Protein AF-A0A1I2II38-F1 (afdb_monomer_lite)

Foldseek 3Di:
DDDDDLVNLLPDDLVVLLVVLVVLVVVLVVLVVVLVVLVVVLVVLCVVPVDDPVSVVVNVVSVVVSVVSVVVNVVSNVSSVVSNVVSVVSVVVNVVSVVVVVVVVVVVVVVD

Sequence (112 aa):
MSELTLPLLLSFDAGPWHEAADRWQRLVQSVDDATDQLISGVRDLAFAWPDGAGSAATFQESTAALGEVDNTYGPARRIQQAMDQHAYAMSALRQQAESIVEAARQAGRRTT

Organism: NCBI:txid35752

Secondary structure (DSSP, 8-state):
-----HHHHHT---HHHHHHHHHHHHHHHHHHHHHHHHHHHHHHHHHHS-SSHHHHHHHHHHHHHHHHHHHHHHHHHHHHHHHHHHHHHHHHHHHHHHHHHHHHHHHHHH--

Radius of gyration: 25.31 Å; chains: 1; bounding box: 56×23×74 Å

pLDDT: mean 91.74, std 8.93, range [38.12, 97.94]

Structure (mmCIF, N/CA/C/O backbone):
data_AF-A0A1I2II38-F1
#
_entry.id   AF-A0A1I2II38-F1
#
loop_
_atom_site.group_PDB
_atom_site.id
_atom_site.type_symbol
_atom_site.label_atom_id
_atom_site.label_alt_id
_atom_site.label_comp_id
_atom_site.label_asym_id
_atom_site.label_entity_id
_atom_site.label_seq_id
_atom_site.pdbx_PDB_ins_code
_atom_site.Cartn_x
_atom_site.Cartn_y
_atom_site.Cartn_z
_atom_site.occupancy
_atom_site.B_iso_or_equiv
_atom_site.auth_seq_id
_atom_site.auth_comp_id
_atom_site.auth_asym_id
_atom_site.auth_atom_id
_atom_site.pdbx_PDB_model_num
ATOM 1 N N . MET A 1 1 ? -2.062 15.806 19.405 1.00 38.12 1 MET A N 1
ATOM 2 C CA . MET A 1 1 ? -2.623 14.442 19.509 1.00 38.12 1 MET A CA 1
ATOM 3 C C . MET A 1 1 ? -4.113 14.609 19.716 1.00 38.12 1 MET A C 1
ATOM 5 O O . MET A 1 1 ? -4.476 15.318 20.641 1.00 38.12 1 MET A O 1
ATOM 9 N N . SER A 1 2 ? -4.950 14.104 18.809 1.00 55.12 2 SER A N 1
ATOM 10 C CA . SER A 1 2 ? -6.407 14.200 18.969 1.00 55.12 2 SER A CA 1
ATOM 11 C C . SER A 1 2 ? -6.825 13.304 20.137 1.00 55.12 2 SER A C 1
ATOM 13 O O . SER A 1 2 ? -6.375 12.160 20.209 1.00 55.12 2 SER A O 1
ATOM 15 N N . GLU A 1 3 ? -7.598 13.833 21.082 1.00 76.88 3 GLU A N 1
ATOM 16 C CA . GLU A 1 3 ? -8.091 13.064 22.225 1.00 76.88 3 GLU A CA 1
ATOM 17 C C . GLU A 1 3 ? -9.129 12.051 21.728 1.00 76.88 3 GLU A C 1
ATOM 19 O O . GLU A 1 3 ? -10.254 12.407 21.374 1.00 76.88 3 GLU A O 1
ATOM 24 N N . LEU A 1 4 ? -8.741 10.775 21.660 1.00 81.75 4 LEU A N 1
ATOM 25 C CA . LEU A 1 4 ? -9.669 9.689 21.367 1.00 81.75 4 LEU A CA 1
ATOM 26 C C . LEU A 1 4 ? -10.672 9.582 22.523 1.00 81.75 4 LEU A C 1
ATOM 28 O O . LEU A 1 4 ? -10.305 9.219 23.639 1.00 81.75 4 LEU A O 1
ATOM 32 N N . THR A 1 5 ? -11.941 9.883 22.256 1.00 90.06 5 THR A N 1
ATOM 33 C CA . THR A 1 5 ? -13.012 9.759 23.252 1.00 90.06 5 THR A CA 1
ATOM 34 C C . THR A 1 5 ? -13.751 8.431 23.104 1.00 90.06 5 THR A C 1
ATOM 36 O O . THR A 1 5 ? -13.796 7.844 22.022 1.00 90.06 5 THR A O 1
ATOM 39 N N . LEU A 1 6 ? -14.376 7.960 24.189 1.00 90.00 6 LEU A N 1
ATOM 40 C CA . LEU A 1 6 ? -15.181 6.734 24.172 1.00 90.00 6 LEU A CA 1
ATOM 41 C C . LEU A 1 6 ? -16.305 6.771 23.109 1.00 90.00 6 LEU A C 1
ATOM 43 O O . LEU A 1 6 ? -16.431 5.790 22.379 1.00 90.00 6 LEU A O 1
ATOM 47 N N . PRO A 1 7 ? -17.077 7.869 22.934 1.00 91.25 7 PRO A N 1
ATOM 48 C CA . PRO A 1 7 ? -18.049 7.964 21.843 1.00 91.25 7 PRO A CA 1
ATOM 49 C C . PRO A 1 7 ? -17.420 7.851 20.450 1.00 91.25 7 PRO A C 1
ATOM 51 O O . PRO A 1 7 ? -17.958 7.137 19.609 1.00 91.25 7 PRO A O 1
ATOM 54 N N . LEU A 1 8 ? -16.272 8.503 20.216 1.00 91.62 8 LEU A N 1
ATOM 55 C CA . LEU A 1 8 ? -15.570 8.425 18.930 1.00 91.62 8 LEU A CA 1
ATOM 56 C C . LEU A 1 8 ? -15.113 6.995 18.631 1.00 91.62 8 LEU A C 1
ATOM 58 O O . LEU A 1 8 ? -15.327 6.506 17.524 1.00 91.62 8 LEU A O 1
ATOM 62 N N . LEU A 1 9 ? -14.554 6.306 19.628 1.00 93.25 9 LEU A N 1
ATOM 63 C CA . LEU A 1 9 ? -14.128 4.916 19.500 1.00 93.25 9 LEU A CA 1
ATOM 64 C C . LEU A 1 9 ? -15.305 3.972 19.211 1.00 93.25 9 LEU A C 1
ATOM 66 O O . LEU A 1 9 ? -15.202 3.114 18.339 1.00 93.25 9 LEU A O 1
ATOM 70 N N . LEU A 1 10 ? -16.436 4.143 19.900 1.00 94.62 10 LEU A N 1
ATOM 71 C CA . LEU A 1 10 ? -17.638 3.332 19.666 1.00 94.62 10 LEU A CA 1
ATOM 72 C C . LEU A 1 10 ? -18.277 3.604 18.297 1.00 94.62 10 LEU A C 1
ATOM 74 O O . LEU A 1 10 ? -18.896 2.712 17.723 1.00 94.62 10 LEU A O 1
ATOM 78 N N . SER A 1 11 ? -18.110 4.816 17.763 1.00 94.62 11 SER A N 1
ATOM 79 C CA . SER A 1 11 ? -18.562 5.179 16.415 1.00 94.62 11 SER A CA 1
ATOM 80 C C . SER A 1 11 ? -17.589 4.786 15.300 1.00 94.62 11 SER A C 1
ATOM 82 O O . SER A 1 11 ? -17.905 4.995 14.132 1.00 94.62 11 SER A O 1
ATOM 84 N N . PHE A 1 12 ? -16.408 4.253 15.636 1.00 94.88 12 PHE A N 1
ATOM 85 C CA . PHE A 1 12 ? -15.386 3.937 14.645 1.00 94.88 12 PHE A CA 1
ATOM 86 C C . PHE A 1 12 ? -15.874 2.863 13.669 1.00 94.88 12 PHE A C 1
ATOM 88 O O . PHE A 1 12 ? -16.323 1.789 14.082 1.00 94.88 12 PHE A O 1
ATOM 95 N N . ASP A 1 13 ? -15.730 3.149 12.378 1.00 94.19 13 ASP A N 1
ATOM 96 C CA . ASP A 1 13 ? -16.008 2.225 11.285 1.00 94.19 13 ASP A CA 1
ATOM 97 C C . ASP A 1 13 ? -14.700 1.823 10.594 1.00 94.19 13 ASP A C 1
ATOM 99 O O . ASP A 1 13 ? -13.991 2.659 10.031 1.00 94.19 13 ASP A O 1
ATOM 103 N N . ALA A 1 14 ? -14.384 0.530 10.655 1.00 95.38 14 ALA A N 1
ATOM 104 C CA . ALA A 1 14 ? -13.195 -0.047 10.042 1.00 95.38 14 ALA A CA 1
ATOM 105 C C . ALA A 1 14 ? -13.364 -0.314 8.538 1.00 95.38 14 ALA A C 1
ATOM 107 O O . ALA A 1 14 ? -12.362 -0.446 7.836 1.00 95.38 14 ALA A O 1
ATOM 108 N N . GLY A 1 15 ? -14.602 -0.377 8.032 1.00 96.00 15 GLY A N 1
ATOM 109 C CA . GLY A 1 15 ? -14.900 -0.733 6.642 1.00 96.00 15 GLY A CA 1
ATOM 110 C C . GLY A 1 15 ? -14.141 0.127 5.625 1.00 96.00 15 GLY A C 1
ATOM 111 O O . GLY A 1 15 ? -13.357 -0.418 4.847 1.00 96.00 15 GLY A O 1
ATOM 112 N N . PRO A 1 16 ? -14.260 1.468 5.675 1.00 96.75 16 PRO A N 1
ATOM 113 C CA . PRO A 1 16 ? -13.551 2.360 4.757 1.00 96.75 16 PRO A CA 1
ATOM 114 C C . PRO A 1 16 ? -12.021 2.240 4.815 1.00 96.75 16 PRO A C 1
ATOM 116 O O . PRO A 1 16 ? -11.344 2.485 3.817 1.00 96.75 16 PRO A O 1
ATOM 119 N N . TRP A 1 17 ? -11.462 1.865 5.969 1.00 96.69 17 TRP A N 1
ATOM 120 C CA . TRP A 1 17 ? -10.019 1.684 6.133 1.00 96.69 17 TRP A CA 1
ATOM 121 C C . TRP A 1 17 ? -9.524 0.401 5.469 1.00 96.69 17 TRP A C 1
ATOM 123 O O . TRP A 1 17 ? -8.513 0.444 4.769 1.00 96.69 17 TRP A O 1
ATOM 133 N N . HIS A 1 18 ? -10.250 -0.708 5.630 1.00 96.00 18 HIS A N 1
ATOM 134 C CA . HIS A 1 18 ? -9.941 -1.950 4.920 1.00 96.00 18 HIS A CA 1
ATOM 135 C C . HIS A 1 18 ? -10.131 -1.783 3.406 1.00 96.00 18 HIS A C 1
ATOM 137 O O . HIS A 1 18 ? -9.243 -2.142 2.639 1.00 96.00 18 HIS A O 1
ATOM 143 N N . GLU A 1 19 ? -11.205 -1.121 2.959 1.00 96.94 19 GLU A N 1
ATOM 144 C CA . GLU A 1 19 ? -11.397 -0.819 1.533 1.00 96.94 19 GLU A CA 1
ATOM 145 C C . GLU A 1 19 ? -10.254 0.025 0.948 1.00 96.94 19 GLU A C 1
ATOM 147 O O . GLU A 1 19 ? -9.836 -0.173 -0.198 1.00 96.94 19 GLU A O 1
ATOM 152 N N . ALA A 1 20 ? -9.751 0.997 1.714 1.00 96.69 20 ALA A N 1
ATOM 153 C CA . ALA A 1 20 ? -8.605 1.795 1.309 1.00 96.69 20 ALA A CA 1
ATOM 154 C C . ALA A 1 20 ? -7.323 0.948 1.262 1.00 96.69 20 ALA A C 1
ATOM 156 O O . ALA A 1 20 ? -6.583 1.036 0.279 1.00 96.69 20 ALA A O 1
ATOM 157 N N . ALA A 1 21 ? -7.089 0.091 2.260 1.00 97.50 21 ALA A N 1
ATOM 158 C CA . ALA A 1 21 ? -5.966 -0.842 2.270 1.00 97.50 21 ALA A CA 1
ATOM 159 C C . ALA A 1 21 ? -5.994 -1.778 1.046 1.00 97.50 21 ALA A C 1
ATOM 161 O O . ALA A 1 21 ? -4.975 -1.917 0.373 1.00 97.50 21 ALA A O 1
ATOM 162 N N . ASP A 1 22 ? -7.158 -2.314 0.669 1.00 97.69 22 ASP A N 1
ATOM 163 C CA . ASP A 1 22 ? -7.326 -3.161 -0.521 1.00 97.69 22 ASP A CA 1
ATOM 164 C C . ASP A 1 22 ? -6.999 -2.423 -1.828 1.00 97.69 22 ASP A C 1
ATOM 166 O O . ASP A 1 22 ? -6.463 -2.997 -2.782 1.00 97.69 22 ASP A O 1
ATOM 170 N N . ARG A 1 23 ? -7.329 -1.128 -1.915 1.00 97.81 23 ARG A N 1
ATOM 171 C CA . ARG A 1 23 ? -6.955 -0.293 -3.071 1.00 97.81 23 ARG A CA 1
ATOM 172 C C . ARG A 1 23 ? -5.445 -0.090 -3.133 1.00 97.81 23 ARG A C 1
ATOM 174 O O . ARG A 1 23 ? -4.871 -0.217 -4.213 1.00 97.81 23 ARG A O 1
ATOM 181 N N . TRP A 1 24 ? -4.803 0.168 -1.996 1.00 97.88 24 TRP A N 1
ATOM 182 C CA . TRP A 1 24 ? -3.346 0.265 -1.932 1.00 97.88 24 TRP A CA 1
ATOM 183 C C . TRP A 1 24 ? -2.660 -1.066 -2.240 1.00 97.88 24 TRP A C 1
ATOM 185 O O . TRP A 1 24 ? -1.661 -1.072 -2.950 1.00 97.88 24 TRP A O 1
ATOM 195 N N . GLN A 1 25 ? -3.214 -2.197 -1.801 1.00 97.81 25 GLN A N 1
ATOM 196 C CA . GLN A 1 25 ? -2.701 -3.521 -2.153 1.00 97.81 25 GLN A CA 1
ATOM 197 C C . GLN A 1 25 ? -2.754 -3.765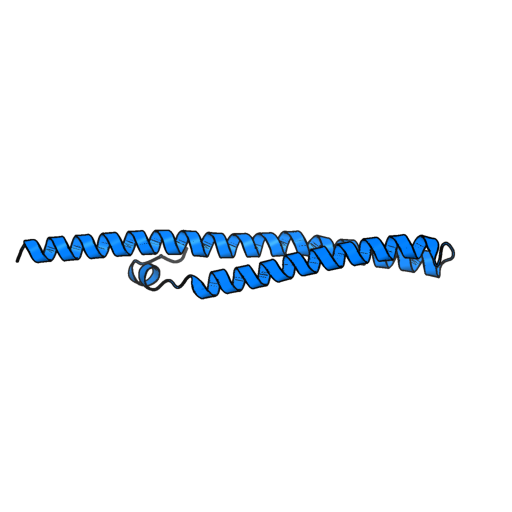 -3.665 1.00 97.81 25 GLN A C 1
ATOM 199 O O . GLN A 1 25 ? -1.781 -4.237 -4.249 1.00 97.81 25 GLN A O 1
ATOM 204 N N . ARG A 1 26 ? -3.861 -3.398 -4.321 1.00 97.44 26 ARG A N 1
ATOM 205 C CA . ARG A 1 26 ? -3.971 -3.487 -5.785 1.00 97.44 26 ARG A CA 1
ATOM 206 C C . ARG A 1 26 ? -2.960 -2.598 -6.504 1.00 97.44 26 ARG A C 1
ATOM 208 O O . ARG A 1 26 ? -2.415 -3.014 -7.523 1.00 97.44 26 ARG A O 1
ATOM 215 N N . LEU A 1 27 ? -2.685 -1.406 -5.973 1.00 96.12 27 LEU A N 1
ATOM 216 C CA . LEU A 1 27 ? -1.638 -0.540 -6.510 1.00 96.12 27 LEU A CA 1
ATOM 217 C C . LEU A 1 27 ? -0.256 -1.187 -6.375 1.00 96.12 27 LEU A C 1
ATOM 219 O O . LEU A 1 27 ? 0.488 -1.200 -7.346 1.00 96.12 27 LEU A O 1
ATOM 223 N N . VAL A 1 28 ? 0.065 -1.758 -5.210 1.00 96.75 28 VAL A N 1
ATOM 224 C CA . VAL A 1 28 ? 1.328 -2.482 -4.988 1.00 96.75 28 VAL A CA 1
ATOM 225 C C . VAL A 1 28 ? 1.496 -3.604 -6.012 1.00 96.75 28 VAL A C 1
ATOM 227 O O . VAL A 1 28 ? 2.546 -3.677 -6.638 1.00 96.75 28 VAL A O 1
ATOM 230 N N . GLN A 1 29 ? 0.456 -4.416 -6.237 1.00 96.44 29 GLN A N 1
ATOM 231 C CA . GLN A 1 29 ? 0.502 -5.480 -7.245 1.00 96.44 29 GLN A CA 1
ATOM 232 C C . GLN A 1 29 ? 0.713 -4.925 -8.657 1.00 96.44 29 GLN A C 1
ATOM 234 O O . GLN A 1 29 ? 1.528 -5.438 -9.407 1.00 96.44 29 GLN A O 1
ATOM 239 N N . SER A 1 30 ? 0.021 -3.839 -9.007 1.00 95.31 30 SER A N 1
ATOM 240 C CA . SER A 1 30 ? 0.147 -3.236 -10.340 1.00 95.31 30 SER A CA 1
ATOM 241 C C . SER A 1 30 ? 1.547 -2.661 -10.589 1.00 95.31 30 SER A C 1
ATOM 243 O O . SER A 1 30 ? 2.030 -2.694 -11.716 1.00 95.31 30 SER A O 1
ATOM 245 N N . VAL A 1 31 ? 2.196 -2.124 -9.550 1.00 94.69 31 VAL A N 1
ATOM 246 C CA . VAL A 1 31 ? 3.580 -1.627 -9.619 1.00 94.69 31 VAL A CA 1
ATOM 247 C C . VAL A 1 31 ? 4.565 -2.784 -9.785 1.00 94.69 31 VAL A C 1
ATOM 249 O O . VAL A 1 31 ? 5.481 -2.679 -10.597 1.00 94.69 31 VAL A O 1
ATOM 252 N N . ASP A 1 32 ? 4.360 -3.884 -9.062 1.00 94.38 32 ASP A N 1
ATOM 253 C CA . ASP A 1 32 ? 5.161 -5.110 -9.175 1.00 94.38 32 ASP A CA 1
ATOM 254 C C . ASP A 1 32 ? 5.074 -5.687 -10.600 1.00 94.38 32 ASP A C 1
ATOM 256 O O . ASP A 1 32 ? 6.084 -5.817 -11.291 1.00 94.38 32 ASP A O 1
ATOM 260 N N . ASP A 1 33 ? 3.851 -5.866 -11.111 1.00 95.00 33 ASP A N 1
ATOM 261 C CA . ASP A 1 33 ? 3.598 -6.365 -12.467 1.00 95.00 33 ASP A CA 1
ATOM 262 C C . ASP A 1 33 ? 4.205 -5.446 -13.547 1.00 95.00 33 ASP A C 1
ATOM 264 O O . ASP A 1 33 ? 4.740 -5.917 -14.555 1.00 95.00 33 ASP A O 1
ATOM 268 N N . ALA A 1 34 ? 4.116 -4.123 -13.365 1.00 93.00 34 ALA A N 1
ATOM 269 C CA . ALA A 1 34 ? 4.709 -3.150 -14.283 1.00 93.00 34 ALA A CA 1
ATOM 270 C C . ALA A 1 34 ? 6.244 -3.201 -14.255 1.00 93.00 34 ALA A C 1
ATOM 272 O O . ALA A 1 34 ? 6.883 -3.061 -15.300 1.00 93.00 34 ALA A O 1
ATOM 273 N N . THR A 1 35 ? 6.829 -3.431 -13.079 1.00 93.81 35 THR A N 1
ATOM 274 C CA . THR A 1 35 ? 8.277 -3.591 -12.910 1.00 93.81 35 THR A CA 1
ATOM 275 C C . THR A 1 35 ? 8.756 -4.825 -13.667 1.00 93.81 35 THR A C 1
ATOM 277 O O . THR A 1 35 ? 9.663 -4.717 -14.489 1.00 93.81 35 THR A O 1
ATOM 280 N N . ASP A 1 36 ? 8.089 -5.967 -13.498 1.00 94.25 36 ASP A N 1
ATOM 281 C CA . ASP A 1 36 ? 8.428 -7.212 -14.198 1.00 94.25 36 ASP A CA 1
ATOM 282 C C . ASP A 1 36 ? 8.327 -7.085 -15.727 1.00 94.25 36 ASP A C 1
ATOM 284 O O . ASP A 1 36 ? 9.189 -7.578 -16.472 1.00 94.25 36 ASP A O 1
ATOM 288 N N . GLN A 1 37 ? 7.300 -6.383 -16.215 1.00 92.94 37 GLN A N 1
ATOM 289 C CA . GLN A 1 37 ? 7.138 -6.096 -17.642 1.00 92.94 37 GLN A CA 1
ATOM 290 C C . GLN A 1 37 ? 8.259 -5.200 -18.175 1.00 92.94 37 GLN A C 1
ATOM 292 O O . GLN A 1 37 ? 8.801 -5.478 -19.247 1.00 92.94 37 GLN A O 1
ATOM 297 N N . LEU A 1 38 ? 8.645 -4.160 -17.430 1.00 92.19 38 LEU A N 1
ATOM 298 C CA . LEU A 1 38 ? 9.745 -3.273 -17.810 1.00 92.19 38 LEU A CA 1
ATOM 299 C C . LEU A 1 38 ? 11.090 -4.003 -17.809 1.00 92.19 38 LEU A C 1
ATOM 301 O O . LEU A 1 38 ? 11.836 -3.870 -18.777 1.00 92.19 38 LEU A O 1
ATOM 305 N N . ILE A 1 39 ? 11.385 -4.826 -16.796 1.00 92.75 39 ILE A N 1
ATOM 306 C CA . ILE A 1 39 ? 12.603 -5.657 -16.759 1.00 92.75 39 ILE A CA 1
ATOM 307 C C . ILE A 1 39 ? 12.675 -6.541 -18.003 1.00 92.75 39 ILE A C 1
ATOM 309 O O . ILE A 1 39 ? 13.709 -6.597 -18.675 1.00 92.75 39 ILE A O 1
ATOM 313 N N . SER A 1 40 ? 11.569 -7.213 -18.324 1.00 93.56 40 SER A N 1
ATOM 314 C CA . SER A 1 40 ? 11.489 -8.096 -19.488 1.00 93.56 40 SER A CA 1
ATOM 315 C C . SER A 1 40 ? 11.696 -7.319 -20.791 1.00 93.56 40 SER A C 1
ATOM 317 O O . SER A 1 40 ? 12.524 -7.709 -21.611 1.00 93.56 40 SER A O 1
ATOM 319 N N . GLY A 1 41 ? 11.028 -6.172 -20.949 1.00 91.62 41 GLY A N 1
ATOM 320 C CA . GLY A 1 41 ? 11.154 -5.322 -22.133 1.00 91.62 41 GLY A CA 1
ATOM 321 C C . GLY A 1 41 ? 12.561 -4.751 -22.329 1.00 91.62 41 GLY A C 1
ATOM 322 O O . GLY A 1 41 ? 13.083 -4.777 -23.442 1.00 91.62 41 GLY A O 1
ATOM 323 N N . VAL A 1 42 ? 13.213 -4.293 -21.255 1.00 90.44 42 VAL A N 1
ATOM 324 C CA . VAL A 1 42 ? 14.601 -3.799 -21.299 1.00 90.44 42 VAL A CA 1
ATOM 325 C C . VAL A 1 42 ? 15.571 -4.908 -21.686 1.00 90.44 42 VAL A C 1
ATOM 327 O O . VAL A 1 42 ? 16.491 -4.683 -22.473 1.00 90.44 42 VAL A O 1
ATOM 330 N N . ARG A 1 43 ? 15.359 -6.121 -21.169 1.00 90.38 43 ARG A N 1
ATOM 331 C CA . ARG A 1 43 ? 16.172 -7.281 -21.537 1.00 90.38 43 ARG A CA 1
ATOM 332 C C . ARG A 1 43 ? 16.009 -7.627 -23.016 1.00 90.38 43 ARG A C 1
ATOM 334 O O . ARG A 1 43 ? 17.004 -7.879 -23.690 1.00 90.38 43 ARG A O 1
ATOM 341 N N . ASP A 1 44 ? 14.780 -7.623 -23.519 1.00 92.88 44 ASP A N 1
ATOM 342 C CA . ASP A 1 44 ? 14.476 -7.982 -24.905 1.00 92.88 44 ASP A CA 1
ATOM 343 C C . ASP A 1 44 ? 14.950 -6.906 -25.902 1.00 92.88 44 ASP A C 1
ATOM 345 O O . ASP A 1 44 ? 15.386 -7.235 -27.009 1.00 92.88 44 ASP A O 1
AT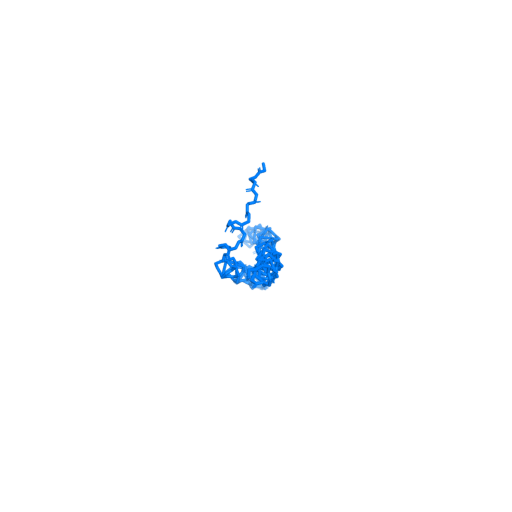OM 349 N N . LEU A 1 45 ? 14.971 -5.631 -25.490 1.00 89.25 45 LEU A N 1
ATOM 350 C CA . LEU A 1 45 ? 15.524 -4.518 -26.270 1.00 89.25 45 LEU A CA 1
ATOM 351 C C . LEU A 1 45 ? 16.984 -4.765 -26.668 1.00 89.25 45 LEU A C 1
ATOM 353 O O . LEU A 1 45 ? 17.345 -4.518 -27.817 1.00 89.25 45 LEU A O 1
ATOM 357 N N . ALA A 1 46 ? 17.802 -5.304 -25.759 1.00 86.00 46 ALA A N 1
ATOM 358 C CA . ALA A 1 46 ? 19.208 -5.601 -26.032 1.00 86.00 46 ALA A CA 1
ATOM 359 C C . ALA A 1 46 ? 19.397 -6.641 -27.154 1.00 86.00 46 ALA A C 1
ATOM 361 O O . ALA A 1 46 ? 20.434 -6.656 -27.812 1.00 86.00 46 ALA A O 1
ATOM 362 N N . PHE A 1 47 ? 18.399 -7.496 -27.399 1.00 91.44 47 PHE A N 1
ATOM 363 C CA . PHE A 1 47 ? 18.423 -8.467 -28.496 1.00 91.44 47 PHE A CA 1
ATOM 364 C C . PHE A 1 47 ? 17.806 -7.913 -29.782 1.00 91.44 47 PHE A C 1
ATOM 366 O O . PHE A 1 47 ? 18.310 -8.181 -30.872 1.00 91.44 47 PHE A O 1
ATOM 373 N N . ALA A 1 48 ? 16.711 -7.158 -29.671 1.00 93.31 48 ALA A N 1
ATOM 374 C CA . ALA A 1 48 ? 15.986 -6.620 -30.820 1.00 93.31 48 ALA A CA 1
ATOM 375 C C . ALA A 1 48 ? 16.703 -5.426 -31.469 1.00 93.31 48 ALA A C 1
ATOM 377 O O . ALA A 1 48 ? 16.620 -5.236 -32.683 1.00 93.31 48 ALA A O 1
ATOM 378 N N . TRP A 1 49 ? 17.403 -4.623 -30.666 1.00 93.31 49 TRP A N 1
ATOM 379 C CA . TRP A 1 49 ? 18.126 -3.441 -31.112 1.00 93.31 49 TRP A CA 1
ATOM 380 C C . TRP A 1 49 ? 19.433 -3.282 -30.316 1.00 93.31 49 TRP A C 1
ATOM 382 O O . TRP A 1 49 ? 19.500 -2.469 -29.396 1.00 93.31 49 TRP A O 1
ATOM 392 N N . PRO A 1 50 ? 20.480 -4.059 -30.643 1.00 89.88 50 PRO A N 1
ATOM 393 C CA . PRO A 1 50 ? 21.660 -4.198 -29.785 1.00 89.88 50 PRO A CA 1
ATOM 394 C C . PRO A 1 50 ? 22.529 -2.937 -29.709 1.00 89.88 50 PRO A C 1
ATOM 396 O O . PRO A 1 50 ? 23.062 -2.628 -28.647 1.00 89.88 50 PRO A O 1
ATOM 399 N N . ASP A 1 51 ? 22.641 -2.185 -30.810 1.00 92.12 51 ASP A N 1
ATOM 400 C CA . ASP A 1 51 ? 23.667 -1.151 -30.949 1.00 92.12 51 ASP A CA 1
ATOM 401 C C . ASP A 1 51 ? 23.133 0.169 -31.527 1.00 92.12 51 ASP A C 1
ATOM 403 O O . ASP A 1 51 ? 22.105 0.238 -32.209 1.00 92.12 51 ASP A O 1
ATOM 407 N N . GLY A 1 52 ? 23.910 1.233 -31.310 1.00 95.12 52 GLY A N 1
ATOM 408 C CA . GLY A 1 52 ? 23.679 2.570 -31.854 1.00 95.12 52 GLY A CA 1
ATOM 409 C C . GLY A 1 52 ? 23.178 3.573 -30.815 1.00 95.12 52 GLY A C 1
ATOM 410 O O . GLY A 1 52 ? 22.683 3.212 -29.750 1.00 95.12 52 GLY A O 1
ATOM 411 N N . ALA A 1 53 ? 23.298 4.864 -31.134 1.00 93.81 53 ALA A N 1
ATOM 412 C CA . ALA A 1 53 ? 22.960 5.947 -30.205 1.00 93.81 53 ALA A CA 1
ATOM 413 C C . ALA A 1 53 ? 21.490 5.911 -29.744 1.00 93.81 53 ALA A C 1
ATOM 415 O O . ALA A 1 53 ? 21.207 6.189 -28.583 1.00 93.81 53 ALA A O 1
ATOM 416 N N . GLY A 1 54 ? 20.564 5.528 -30.633 1.00 92.06 54 GLY A N 1
ATOM 417 C CA . GLY A 1 54 ? 19.145 5.380 -30.294 1.00 92.06 54 GLY A CA 1
ATOM 418 C C . GLY A 1 54 ? 18.868 4.216 -29.338 1.00 92.06 54 GLY A C 1
ATOM 419 O O . GLY A 1 54 ? 18.096 4.380 -28.395 1.00 92.06 54 GLY A O 1
ATOM 420 N N . SER A 1 55 ? 19.543 3.077 -29.528 1.00 92.12 55 SER A N 1
ATOM 421 C CA . SER A 1 55 ? 19.450 1.927 -28.620 1.00 92.12 55 SER A CA 1
ATOM 422 C C . SER A 1 55 ? 19.987 2.280 -27.228 1.00 92.12 55 SER A C 1
ATOM 424 O O . SER A 1 55 ? 19.278 2.121 -26.235 1.00 92.12 55 SER A O 1
ATOM 426 N N . ALA A 1 56 ? 21.184 2.875 -27.159 1.00 92.56 56 ALA A N 1
ATOM 427 C CA . ALA A 1 56 ? 21.795 3.296 -25.898 1.00 92.56 56 ALA A CA 1
ATOM 428 C C . ALA A 1 56 ? 20.926 4.305 -25.126 1.00 92.56 56 ALA A C 1
ATOM 430 O O . ALA A 1 56 ? 20.732 4.154 -23.920 1.00 92.56 56 ALA A O 1
ATOM 431 N N . ALA A 1 57 ? 20.359 5.300 -25.821 1.00 94.56 57 ALA A N 1
ATOM 432 C CA . ALA A 1 57 ? 19.439 6.259 -25.214 1.00 94.56 57 ALA A CA 1
ATOM 433 C C . ALA A 1 57 ? 18.167 5.571 -24.692 1.00 94.56 57 ALA A C 1
ATOM 435 O O . ALA A 1 57 ? 17.760 5.806 -23.559 1.00 94.56 57 ALA A O 1
ATOM 436 N N . THR A 1 58 ? 17.578 4.662 -25.475 1.00 93.19 58 THR A N 1
ATOM 437 C CA . THR A 1 58 ? 16.375 3.917 -25.066 1.00 93.19 58 THR A CA 1
ATOM 438 C C . THR A 1 58 ? 16.643 3.050 -23.834 1.00 93.19 58 THR A C 1
ATOM 440 O O . THR A 1 58 ? 15.822 3.012 -22.918 1.00 93.19 58 THR A O 1
ATOM 443 N N . PHE A 1 59 ? 17.799 2.385 -23.769 1.00 91.94 59 PHE A N 1
ATOM 444 C CA . PHE A 1 59 ? 18.206 1.593 -22.608 1.00 91.94 59 PHE A CA 1
ATOM 445 C C . PHE A 1 59 ? 18.352 2.455 -21.346 1.00 91.94 59 PHE A C 1
ATOM 447 O O . PHE A 1 59 ? 17.875 2.077 -20.272 1.00 91.94 59 PHE A O 1
ATOM 454 N N . GLN A 1 60 ? 18.971 3.632 -21.474 1.00 92.56 60 GLN A N 1
ATOM 455 C CA . GLN A 1 60 ? 19.130 4.575 -20.369 1.00 92.56 60 GLN A CA 1
ATOM 456 C C . GLN A 1 60 ? 17.775 5.075 -19.846 1.00 92.56 60 GLN A C 1
ATOM 458 O O . GLN A 1 60 ? 17.525 4.989 -18.645 1.00 92.56 60 GLN A O 1
ATOM 463 N N . GLU A 1 61 ? 16.891 5.534 -20.734 1.00 93.94 61 GLU A N 1
ATOM 464 C CA . GLU A 1 61 ? 15.549 6.010 -20.363 1.00 93.94 61 GLU A CA 1
ATOM 465 C C . GLU A 1 61 ? 14.708 4.900 -19.723 1.00 93.94 61 GLU A C 1
ATOM 467 O O . GLU A 1 61 ? 14.051 5.110 -18.705 1.00 93.94 61 GLU A O 1
ATOM 472 N N . SER A 1 62 ? 14.782 3.679 -20.256 1.00 92.12 62 SER A N 1
ATOM 473 C CA . SER A 1 62 ? 14.035 2.547 -19.700 1.00 92.12 62 SER A CA 1
ATOM 474 C C . SER A 1 62 ? 14.545 2.138 -18.313 1.00 92.12 62 SER A C 1
ATOM 476 O O . SER A 1 62 ? 13.758 1.772 -17.443 1.00 92.12 62 SER A O 1
ATOM 478 N N . THR A 1 63 ? 15.857 2.243 -18.074 1.00 89.81 63 THR A N 1
ATOM 479 C CA . THR A 1 63 ? 16.456 2.006 -16.750 1.00 89.81 6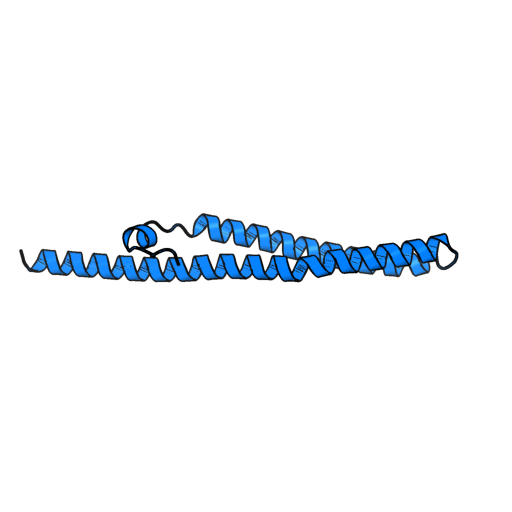3 THR A CA 1
ATOM 480 C C . THR A 1 63 ? 16.044 3.088 -15.748 1.00 89.81 63 THR A C 1
ATOM 482 O O . THR A 1 63 ? 15.781 2.782 -14.586 1.00 89.81 63 THR A O 1
ATOM 485 N N . ALA A 1 64 ? 15.949 4.348 -16.185 1.00 93.19 64 ALA A N 1
ATOM 486 C CA . ALA A 1 64 ? 15.447 5.434 -15.347 1.00 93.19 64 ALA A CA 1
ATOM 487 C C . ALA A 1 64 ? 13.976 5.204 -14.961 1.00 93.19 64 ALA A C 1
ATOM 489 O O . ALA A 1 64 ? 13.644 5.248 -13.776 1.00 93.19 64 ALA A O 1
ATOM 490 N N . ALA A 1 65 ? 13.129 4.852 -15.934 1.00 91.38 65 ALA A N 1
ATOM 491 C CA . ALA A 1 65 ? 11.724 4.522 -15.698 1.00 91.38 65 ALA A CA 1
ATOM 492 C C . ALA A 1 65 ? 11.559 3.341 -14.726 1.00 91.38 65 ALA A C 1
ATOM 494 O O . ALA A 1 65 ? 10.716 3.394 -13.833 1.00 91.38 65 ALA A O 1
ATOM 495 N N . LEU A 1 66 ? 12.399 2.305 -14.844 1.00 90.94 66 LEU A N 1
ATOM 496 C CA . LEU A 1 66 ? 12.418 1.191 -13.894 1.00 90.94 66 LEU A CA 1
ATOM 497 C C . LEU A 1 66 ? 12.649 1.679 -12.455 1.00 90.94 66 LEU A C 1
ATOM 499 O O . LEU A 1 66 ? 11.924 1.288 -11.543 1.00 90.94 66 LEU A O 1
ATOM 503 N N . GLY A 1 67 ? 13.632 2.561 -12.257 1.00 89.62 67 GLY A N 1
ATOM 504 C CA . GLY A 1 67 ? 13.922 3.133 -10.944 1.00 89.62 67 GLY A CA 1
ATOM 505 C C . GLY A 1 67 ? 12.756 3.948 -10.379 1.00 89.62 67 GLY A C 1
ATOM 506 O O . GLY A 1 67 ? 12.475 3.876 -9.185 1.00 89.62 67 GLY A O 1
ATOM 507 N N . GLU A 1 68 ? 12.045 4.708 -11.210 1.00 90.38 68 GLU A N 1
ATOM 508 C CA . GLU A 1 68 ? 10.865 5.469 -10.777 1.00 90.38 68 GLU A CA 1
ATOM 509 C C . GLU A 1 68 ? 9.710 4.560 -10.331 1.00 90.38 68 GLU A C 1
ATOM 511 O O . GLU A 1 68 ? 9.082 4.807 -9.294 1.00 90.38 68 GLU A O 1
ATOM 516 N N . VAL A 1 69 ? 9.455 3.484 -11.079 1.00 90.31 69 VAL A N 1
ATOM 517 C CA . VAL A 1 69 ? 8.401 2.515 -10.755 1.00 90.31 69 VAL A CA 1
ATOM 518 C C . VAL A 1 69 ? 8.736 1.761 -9.463 1.00 90.31 69 VAL A C 1
ATOM 520 O O . VAL A 1 69 ? 7.906 1.730 -8.552 1.00 90.31 69 VAL A O 1
ATOM 523 N N . ASP A 1 70 ? 9.963 1.254 -9.318 1.00 87.62 70 ASP A N 1
ATOM 524 C CA . ASP A 1 70 ? 10.404 0.532 -8.113 1.00 87.62 70 ASP A CA 1
ATOM 525 C C . ASP A 1 70 ? 10.325 1.413 -6.849 1.00 87.62 70 ASP A C 1
ATOM 527 O O . ASP A 1 70 ? 9.815 1.010 -5.797 1.00 87.62 70 ASP A O 1
ATOM 531 N N . ASN A 1 71 ? 10.691 2.693 -6.973 1.00 92.19 71 ASN A N 1
ATOM 532 C CA . ASN A 1 71 ? 10.582 3.667 -5.883 1.00 92.19 71 ASN A CA 1
ATOM 533 C C . ASN A 1 71 ? 9.138 3.902 -5.398 1.00 92.19 71 ASN A C 1
ATOM 535 O O . ASN A 1 71 ? 8.937 4.405 -4.287 1.00 92.19 71 ASN A O 1
ATOM 539 N N . THR A 1 72 ? 8.129 3.529 -6.189 1.00 92.31 72 THR A N 1
ATOM 540 C CA . THR A 1 72 ? 6.710 3.657 -5.828 1.00 92.31 72 THR A CA 1
ATOM 541 C C . THR A 1 72 ? 6.219 2.486 -4.967 1.00 92.31 72 THR A C 1
ATOM 543 O O . THR A 1 72 ? 5.347 2.672 -4.109 1.00 92.31 72 THR A O 1
ATOM 546 N N . TYR A 1 73 ? 6.813 1.298 -5.119 1.00 93.50 73 TYR A N 1
ATOM 547 C CA . TYR A 1 73 ? 6.387 0.074 -4.432 1.00 93.50 73 TYR A CA 1
ATOM 548 C C . TYR A 1 73 ? 6.452 0.215 -2.905 1.00 93.50 73 TYR A C 1
ATOM 550 O O . TYR A 1 73 ? 5.469 -0.004 -2.189 1.00 93.50 73 TYR A O 1
ATOM 558 N N . GLY A 1 74 ? 7.616 0.621 -2.386 1.00 94.00 74 GLY A N 1
ATOM 559 C CA . GLY A 1 74 ? 7.867 0.717 -0.947 1.00 94.00 74 GLY A CA 1
ATOM 560 C C . GLY A 1 74 ? 6.886 1.644 -0.213 1.00 94.00 74 GLY A C 1
ATOM 561 O O . GLY A 1 74 ? 6.293 1.226 0.788 1.00 94.00 74 GLY A O 1
ATOM 562 N N . PRO A 1 75 ? 6.692 2.895 -0.670 1.00 96.25 75 PRO A N 1
ATOM 563 C CA . PRO A 1 75 ? 5.680 3.798 -0.130 1.00 96.25 75 PRO A CA 1
ATOM 564 C C . PRO A 1 75 ? 4.259 3.227 -0.175 1.00 96.25 75 PRO A C 1
ATOM 566 O O . PRO A 1 75 ? 3.584 3.241 0.855 1.00 96.25 75 PRO A O 1
ATOM 569 N N . ALA A 1 76 ? 3.823 2.685 -1.317 1.00 96.56 76 ALA A N 1
ATOM 570 C CA . ALA A 1 76 ? 2.475 2.135 -1.468 1.00 96.56 76 ALA A CA 1
ATOM 571 C C . ALA A 1 76 ? 2.214 0.986 -0.480 1.00 96.56 76 ALA A C 1
ATOM 573 O O . ALA A 1 76 ? 1.187 0.964 0.203 1.00 96.56 76 ALA A O 1
ATOM 574 N N . ARG A 1 77 ? 3.192 0.085 -0.318 1.00 96.75 77 ARG A N 1
ATOM 575 C CA . ARG A 1 77 ? 3.118 -1.031 0.632 1.00 96.75 77 ARG A CA 1
ATOM 576 C C . ARG A 1 77 ? 3.043 -0.561 2.082 1.00 96.75 77 ARG A C 1
ATOM 578 O O . ARG A 1 77 ? 2.257 -1.099 2.857 1.00 96.75 77 ARG A O 1
ATOM 585 N N . ARG A 1 78 ? 3.820 0.457 2.464 1.00 97.94 78 ARG A N 1
ATOM 586 C CA . ARG A 1 78 ? 3.759 1.015 3.827 1.00 97.94 78 ARG A CA 1
ATOM 587 C C . ARG A 1 78 ? 2.405 1.653 4.129 1.00 97.94 78 ARG A C 1
ATOM 589 O O . ARG A 1 78 ? 1.909 1.496 5.241 1.00 97.94 78 ARG A O 1
ATOM 596 N N . ILE A 1 79 ? 1.803 2.346 3.161 1.00 97.69 79 ILE A N 1
ATOM 597 C CA . ILE A 1 79 ? 0.477 2.954 3.339 1.00 97.69 79 ILE A CA 1
ATOM 598 C C . ILE A 1 79 ? -0.591 1.869 3.504 1.00 97.69 79 ILE A C 1
ATOM 600 O O . ILE A 1 79 ? -1.383 1.952 4.442 1.00 97.69 79 ILE A O 1
ATOM 604 N N . GLN A 1 80 ? -0.568 0.832 2.658 1.00 97.69 80 GLN A N 1
ATOM 605 C CA . GLN A 1 80 ? -1.457 -0.327 2.785 1.00 97.69 80 GLN A CA 1
ATOM 606 C C . GLN A 1 80 ? -1.401 -0.921 4.199 1.00 97.69 80 GLN A C 1
ATOM 608 O O . GLN A 1 80 ? -2.428 -1.037 4.865 1.00 97.69 80 GLN A O 1
ATOM 613 N N . GLN A 1 81 ? -0.193 -1.234 4.675 1.00 97.56 81 GLN A N 1
ATOM 614 C CA . GLN A 1 81 ? 0.019 -1.840 5.989 1.00 97.56 81 GLN A CA 1
ATOM 615 C C . GLN A 1 81 ? -0.453 -0.936 7.127 1.00 97.56 81 GLN A C 1
ATOM 617 O O . GLN A 1 81 ? -1.074 -1.415 8.070 1.00 97.56 81 GLN A O 1
ATOM 622 N N . ALA A 1 82 ? -0.177 0.367 7.044 1.00 97.50 82 ALA A N 1
ATOM 623 C CA . ALA A 1 82 ? -0.582 1.317 8.071 1.00 97.50 82 ALA A CA 1
ATOM 624 C C . ALA A 1 82 ? -2.110 1.434 8.177 1.00 97.50 82 ALA A C 1
ATOM 626 O O . ALA A 1 82 ? -2.640 1.476 9.287 1.00 97.50 82 ALA A O 1
ATOM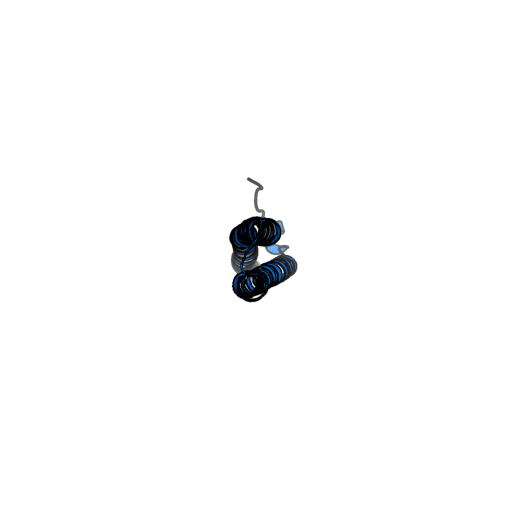 627 N N . MET A 1 83 ? -2.818 1.462 7.043 1.00 97.00 83 MET A N 1
ATOM 628 C CA . MET A 1 83 ? -4.283 1.519 7.025 1.00 97.00 83 MET A CA 1
ATOM 629 C C . MET A 1 83 ? -4.903 0.260 7.624 1.00 97.00 83 MET A C 1
ATOM 631 O O . MET A 1 83 ? -5.778 0.359 8.483 1.00 97.00 83 MET A O 1
ATOM 635 N N . ASP A 1 84 ? -4.411 -0.907 7.218 1.00 95.81 84 ASP A N 1
ATOM 636 C CA . ASP A 1 84 ? -4.926 -2.189 7.689 1.00 95.81 84 ASP A CA 1
ATOM 637 C C . ASP A 1 84 ? -4.661 -2.383 9.192 1.00 95.81 84 ASP A C 1
ATOM 639 O O . ASP A 1 84 ? -5.571 -2.671 9.969 1.00 95.81 84 ASP A O 1
ATOM 643 N N . GLN A 1 85 ? -3.436 -2.096 9.649 1.00 96.44 85 GLN A N 1
ATOM 644 C CA . GLN A 1 85 ? -3.084 -2.143 11.073 1.00 96.44 85 GLN A CA 1
ATOM 645 C C . GLN A 1 85 ? -3.923 -1.175 11.912 1.00 96.44 85 GLN A C 1
ATOM 647 O O . GLN A 1 85 ? -4.345 -1.528 13.014 1.00 96.44 85 GLN A O 1
ATOM 652 N N . HIS A 1 86 ? -4.184 0.033 11.403 1.00 95.62 86 HIS A N 1
ATOM 653 C CA . HIS A 1 86 ? -5.041 0.996 12.087 1.00 95.62 86 HIS A CA 1
ATOM 654 C C . HIS A 1 86 ? -6.474 0.469 12.230 1.00 95.62 86 HIS A C 1
ATOM 656 O O . HIS A 1 86 ? -7.027 0.502 13.331 1.00 95.62 86 HIS A O 1
ATOM 662 N N . ALA A 1 87 ? -7.047 -0.071 11.153 1.00 95.69 87 ALA A N 1
ATOM 663 C CA . ALA A 1 87 ? -8.390 -0.645 11.149 1.00 95.69 87 ALA A CA 1
ATOM 664 C C . ALA A 1 87 ? -8.528 -1.803 12.151 1.00 95.69 87 ALA A C 1
ATOM 666 O O . ALA A 1 87 ? -9.479 -1.834 12.942 1.00 95.69 87 ALA A O 1
ATOM 667 N N . TYR A 1 88 ? -7.544 -2.708 12.181 1.00 95.50 88 TYR A N 1
ATOM 668 C CA . TYR A 1 88 ? -7.504 -3.816 13.136 1.00 95.50 88 TYR A CA 1
ATOM 669 C C . TYR A 1 88 ? -7.389 -3.333 14.583 1.00 95.50 88 TYR A C 1
ATOM 671 O O . TYR A 1 88 ? -8.162 -3.765 15.443 1.00 95.50 88 TYR A O 1
ATOM 679 N N . ALA A 1 89 ? -6.455 -2.421 14.864 1.00 95.94 89 ALA A N 1
ATOM 680 C CA . ALA A 1 89 ? -6.242 -1.904 16.213 1.00 95.94 89 ALA A CA 1
ATOM 681 C C . ALA A 1 89 ? -7.490 -1.186 16.749 1.00 95.94 89 ALA A C 1
ATOM 683 O O . ALA A 1 89 ? -7.910 -1.423 17.883 1.00 95.94 89 ALA A O 1
ATOM 684 N N . MET A 1 90 ? -8.121 -0.351 15.924 1.00 96.12 90 MET A N 1
ATOM 685 C CA . MET A 1 90 ? -9.320 0.390 16.307 1.00 96.12 90 MET A CA 1
ATOM 686 C C . MET A 1 90 ? -10.539 -0.520 16.485 1.00 96.12 90 MET A C 1
ATOM 688 O O . MET A 1 90 ? -11.298 -0.330 17.435 1.00 96.12 90 MET A O 1
ATOM 692 N N . SER A 1 91 ? -10.693 -1.552 15.651 1.00 95.88 91 SER A N 1
ATOM 693 C CA . SER A 1 91 ? -11.732 -2.577 15.827 1.00 95.88 91 SER A CA 1
ATOM 694 C C . SER A 1 91 ? -11.584 -3.320 17.156 1.00 95.88 91 SER A C 1
ATOM 696 O O . SER A 1 91 ? -12.558 -3.478 17.893 1.00 95.88 91 SER A O 1
ATOM 698 N N . ALA A 1 92 ? -10.357 -3.718 17.507 1.00 95.75 92 ALA A N 1
ATOM 699 C CA . ALA A 1 92 ? -10.080 -4.394 18.772 1.00 95.75 92 ALA A CA 1
ATOM 700 C C . ALA A 1 92 ? -10.376 -3.493 19.983 1.00 95.75 92 ALA A C 1
ATOM 702 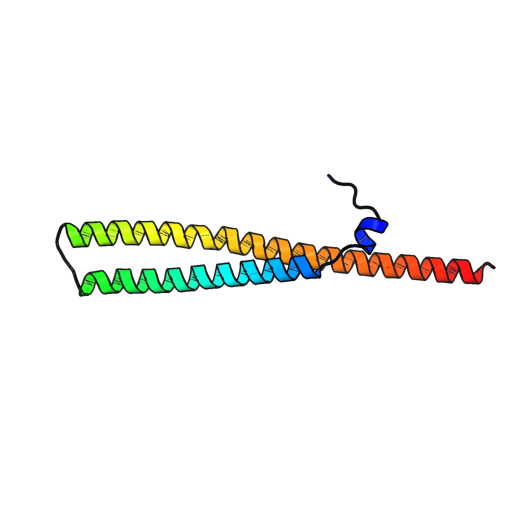O O . ALA A 1 92 ? -10.995 -3.935 20.953 1.00 95.75 92 ALA A O 1
ATOM 703 N N . LEU A 1 93 ? -9.981 -2.217 19.920 1.00 96.12 93 LEU A N 1
ATOM 704 C CA . LEU A 1 93 ? -10.283 -1.235 20.965 1.00 96.12 93 LEU A CA 1
ATOM 705 C C . LEU A 1 93 ? -11.791 -0.990 21.101 1.00 96.12 93 LEU A C 1
ATOM 707 O O . LEU A 1 93 ? -12.306 -0.938 22.219 1.00 96.12 93 LEU A O 1
ATOM 711 N N . ARG A 1 94 ? -12.516 -0.888 19.982 1.00 96.00 94 ARG A N 1
ATOM 712 C CA . ARG A 1 94 ? -13.974 -0.731 19.980 1.00 96.00 94 ARG A CA 1
ATOM 713 C C . ARG A 1 94 ? -14.662 -1.926 20.639 1.00 96.00 94 ARG A C 1
ATOM 715 O O . ARG A 1 94 ? -15.506 -1.725 21.507 1.00 96.00 94 ARG A O 1
ATOM 722 N N . GLN A 1 95 ? -14.263 -3.151 20.300 1.00 96.19 95 GLN A N 1
ATOM 723 C CA . GLN A 1 95 ? -14.827 -4.362 20.901 1.00 96.19 95 GLN A CA 1
ATOM 724 C C . GLN A 1 95 ? -14.603 -4.411 22.424 1.00 96.19 95 GLN A C 1
ATOM 726 O O . GLN A 1 95 ? -15.499 -4.785 23.184 1.00 96.19 95 GLN A O 1
ATOM 731 N N . GLN A 1 96 ? -13.422 -3.995 22.893 1.00 95.25 96 GLN A N 1
ATOM 732 C CA . GLN A 1 96 ? -13.140 -3.880 24.328 1.00 95.25 96 GLN A CA 1
ATOM 733 C C . GLN A 1 96 ? -14.039 -2.832 24.997 1.00 95.25 96 GLN A C 1
ATOM 735 O O . GLN A 1 96 ? -14.613 -3.096 26.055 1.00 95.25 96 GLN A O 1
ATOM 740 N N . ALA A 1 97 ? -14.208 -1.667 24.370 1.00 94.62 97 ALA A N 1
ATOM 741 C CA . ALA A 1 97 ? -15.077 -0.606 24.866 1.00 94.62 97 ALA A CA 1
ATOM 742 C C . ALA A 1 97 ? -16.551 -1.045 24.951 1.00 94.62 97 ALA A C 1
ATOM 744 O O . ALA A 1 97 ? -17.209 -0.790 25.960 1.00 94.62 97 ALA A O 1
ATOM 745 N N . GLU A 1 98 ? -17.062 -1.748 23.937 1.00 95.75 98 GLU A N 1
ATOM 746 C CA . GLU A 1 98 ? -18.421 -2.306 23.924 1.00 95.75 98 GLU A CA 1
ATOM 747 C C . GLU A 1 98 ? -18.639 -3.293 25.083 1.00 95.75 98 GLU A C 1
ATOM 749 O O . GLU A 1 98 ? -19.647 -3.207 25.789 1.00 95.75 98 GLU A O 1
ATOM 754 N N . SER A 1 99 ? -17.661 -4.169 25.344 1.00 95.06 99 SER A N 1
ATOM 755 C CA . SER A 1 99 ? -17.694 -5.115 26.468 1.00 95.06 99 SER A CA 1
ATOM 756 C C . SER A 1 99 ? -17.761 -4.407 27.830 1.00 95.06 99 SER A C 1
ATOM 758 O O . SER A 1 99 ? -18.581 -4.759 28.683 1.00 95.06 99 SER A O 1
ATOM 760 N N . ILE A 1 100 ? -16.960 -3.352 28.022 1.00 93.81 100 ILE A N 1
ATOM 761 C CA . ILE A 1 100 ? -16.958 -2.546 29.255 1.00 93.81 100 ILE A CA 1
ATOM 762 C C . ILE A 1 100 ? -18.312 -1.853 29.461 1.00 93.81 100 ILE A C 1
ATOM 764 O O . ILE A 1 100 ? -18.860 -1.876 30.567 1.00 93.81 100 ILE A O 1
ATOM 768 N N . VAL A 1 101 ? -18.873 -1.255 28.403 1.00 93.88 101 VAL A N 1
ATOM 769 C CA . VAL A 1 101 ? -20.179 -0.581 28.460 1.00 93.88 101 VAL A CA 1
ATOM 770 C C . VAL A 1 101 ? -21.288 -1.566 28.829 1.00 93.88 101 VAL A C 1
ATOM 772 O O . VAL A 1 101 ? -22.140 -1.248 29.662 1.00 93.88 101 VAL A O 1
ATOM 775 N N . GLU A 1 102 ? -21.279 -2.767 28.256 1.00 94.12 102 GLU A N 1
ATOM 776 C CA . GLU A 1 102 ? -22.289 -3.778 28.560 1.00 94.12 102 GLU A CA 1
ATOM 777 C C . GLU A 1 102 ? -22.168 -4.300 30.000 1.00 94.12 102 GLU A C 1
ATOM 779 O O . GLU A 1 102 ? -23.174 -4.390 30.710 1.00 94.12 102 GLU A O 1
ATOM 784 N N . ALA A 1 103 ? -20.947 -4.541 30.487 1.00 92.75 103 ALA A N 1
ATOM 785 C CA . ALA A 1 103 ? -20.712 -4.918 31.881 1.00 92.75 103 ALA A CA 1
ATOM 786 C C . ALA A 1 103 ? -21.235 -3.851 32.863 1.00 92.75 103 ALA A C 1
ATOM 788 O O . ALA A 1 103 ? -21.925 -4.179 33.834 1.00 92.75 103 ALA A O 1
ATOM 789 N N . ALA A 1 104 ? -20.985 -2.568 32.580 1.00 91.06 104 ALA A N 1
ATOM 790 C CA . ALA A 1 104 ? -21.485 -1.457 33.390 1.00 91.06 104 ALA A CA 1
ATOM 791 C C . ALA A 1 104 ? -23.025 -1.387 33.396 1.00 91.06 104 ALA A C 1
ATOM 793 O O . ALA A 1 104 ? -23.638 -1.215 34.453 1.00 91.06 104 ALA A O 1
ATOM 794 N N . ARG A 1 105 ? -23.673 -1.594 32.239 1.00 91.94 105 ARG A N 1
ATOM 795 C CA . ARG A 1 105 ? -25.145 -1.651 32.132 1.00 91.94 105 ARG A CA 1
ATOM 796 C C . ARG A 1 105 ? -25.747 -2.812 32.918 1.00 91.94 105 ARG A C 1
ATOM 798 O O . ARG A 1 105 ? -26.842 -2.686 33.464 1.00 91.94 105 ARG A O 1
ATOM 805 N N . GLN A 1 106 ? -25.079 -3.960 32.960 1.00 91.25 106 GLN A N 1
ATOM 806 C CA . GLN A 1 106 ? -25.540 -5.115 33.735 1.00 91.25 106 GLN A CA 1
ATOM 807 C C . GLN A 1 106 ? -25.386 -4.897 35.241 1.00 91.25 106 GLN A C 1
ATOM 809 O O . GLN A 1 106 ? -26.287 -5.257 35.995 1.00 91.25 106 GLN A O 1
ATOM 814 N N . ALA A 1 107 ? -24.289 -4.276 35.680 1.00 88.00 107 ALA A N 1
ATOM 815 C CA . ALA A 1 107 ? -24.084 -3.931 37.084 1.00 88.00 107 ALA A CA 1
ATOM 816 C C . ALA A 1 107 ? -25.140 -2.931 37.584 1.00 88.00 107 ALA A C 1
ATOM 818 O O . ALA A 1 107 ? -25.763 -3.177 38.613 1.00 88.00 107 ALA A O 1
ATOM 819 N N . GLY A 1 108 ? -25.411 -1.869 36.815 1.00 83.81 108 GLY A N 1
ATOM 820 C CA . GLY A 1 108 ? -26.423 -0.867 37.169 1.00 83.81 108 GLY A CA 1
ATOM 821 C C . GLY A 1 108 ? -27.843 -1.435 37.285 1.00 83.81 108 GLY A C 1
ATOM 822 O O . GLY A 1 108 ? -28.582 -1.050 38.184 1.00 83.81 108 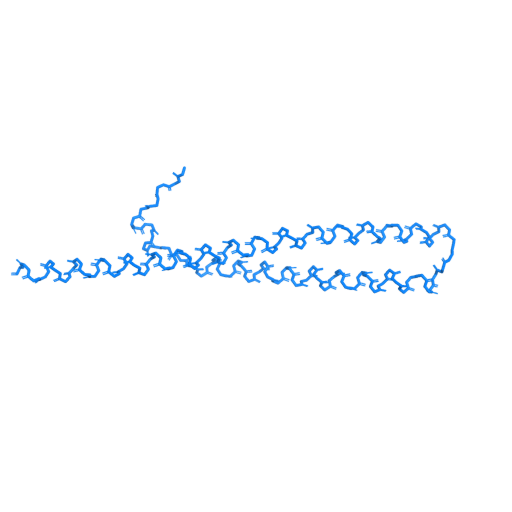GLY A O 1
ATOM 823 N N . ARG A 1 109 ? -28.202 -2.411 36.436 1.00 75.75 109 ARG A N 1
ATOM 824 C CA . ARG A 1 109 ? -29.492 -3.127 36.500 1.00 75.75 109 ARG A CA 1
ATOM 825 C C . ARG A 1 109 ? -29.647 -4.032 37.727 1.00 75.75 109 ARG A C 1
ATOM 827 O O . ARG A 1 109 ? -30.768 -4.396 38.049 1.00 75.75 109 ARG A O 1
ATOM 834 N N . ARG A 1 110 ? -28.553 -4.444 38.380 1.00 65.69 110 ARG A N 1
ATOM 835 C CA . ARG A 1 110 ? -28.590 -5.292 39.589 1.00 65.69 110 ARG A CA 1
ATOM 836 C C . ARG A 1 110 ? -28.730 -4.490 40.886 1.00 65.69 110 ARG A C 1
ATOM 838 O O . ARG A 1 110 ? -29.017 -5.080 41.920 1.00 65.69 110 ARG A O 1
ATOM 845 N N . THR A 1 111 ? -28.481 -3.183 40.845 1.00 65.12 111 THR A N 1
ATOM 846 C CA . THR A 1 111 ? -28.518 -2.283 42.012 1.00 65.12 111 THR A CA 1
ATOM 847 C C . THR A 1 111 ? -29.828 -1.500 42.160 1.00 65.12 111 THR A C 1
ATOM 849 O O . THR A 1 111 ? -29.968 -0.745 43.119 1.00 65.12 111 THR A O 1
ATOM 852 N N . THR A 1 112 ? -30.767 -1.676 41.228 1.00 53.44 112 THR A N 1
ATOM 853 C CA . THR A 1 112 ? -32.138 -1.130 41.230 1.00 53.44 112 THR A CA 1
ATOM 854 C C . THR A 1 112 ? -33.142 -2.258 41.360 1.00 53.44 112 THR A C 1
ATOM 856 O O . THR A 1 112 ? -34.094 -2.107 42.150 1.00 53.44 112 THR A O 1
#